Protein AF-A0A9P8QAT1-F1 (afdb_monomer_lite)

Organism: Wickerhamomyces pijperi (NCBI:txid599730)

Foldseek 3Di:
DWDQDPVRDTDDLDPVLLVVLVVVLVVLVVVLVCLVVPDDDPVVVCVVPVCPVVLSVLVSQLSVLVSQLSVLVSVLSVLVVCQVVPQPPDDDDDPRGNVVVVVVSVVVSVVSVVSNVVSVVSNVVSVVVSVVVVVVVVVVVVVVVVVVVVVCVVDDDDDVPVVVVVVVVPDPPDDD

pLDDT: mean 70.64, std 19.56, range [34.28, 94.38]

Radius of gyration: 24.42 Å; chains: 1; bounding box: 60×35×68 Å

Secondary structure (DSSP, 8-state):
-EEE-TTS-EEE--TTHHHHHHHHHHHHHHHHHHHHH----HHHHHHH-TTHHHHHHHHHHHHHHHHHHHHHHHHHHHHHHHHHHHHB-SSSS---B-HHHHHHHHHHHHHHHHHHHHHHHHHHHHHHHHHHHHHHHHHHHHHHHHHHHHHHTTS----TTSSTTTGGG-------

Structure (mmCIF, N/CA/C/O backbone):
data_AF-A0A9P8QAT1-F1
#
_entry.id   AF-A0A9P8QAT1-F1
#
loop_
_atom_site.group_PDB
_atom_site.id
_atom_site.type_symbol
_atom_site.label_atom_id
_atom_site.label_alt_id
_atom_site.label_comp_id
_atom_site.label_asym_id
_atom_site.label_entity_id
_atom_site.label_seq_id
_atom_site.pdbx_PDB_ins_code
_atom_site.Cartn_x
_atom_site.Cartn_y
_atom_site.Cartn_z
_atom_site.occupancy
_atom_site.B_iso_or_equiv
_atom_site.auth_seq_id
_atom_site.auth_comp_id
_atom_site.auth_asym_id
_atom_site.auth_atom_id
_atom_site.pdbx_PDB_model_num
ATOM 1 N N . MET A 1 1 ? 9.098 13.042 -15.868 1.00 53.62 1 MET A N 1
ATOM 2 C CA . MET A 1 1 ? 8.149 11.994 -16.310 1.00 53.62 1 MET A CA 1
ATOM 3 C C . MET A 1 1 ? 6.744 12.278 -15.768 1.00 53.62 1 MET A C 1
ATOM 5 O O . MET A 1 1 ? 6.641 12.760 -14.646 1.00 53.62 1 MET A O 1
ATOM 9 N N . TYR A 1 2 ? 5.673 12.038 -16.536 1.00 47.19 2 TYR A N 1
ATOM 10 C CA . TYR A 1 2 ? 4.281 12.252 -16.093 1.00 47.19 2 TYR A CA 1
ATOM 11 C C . TYR A 1 2 ? 3.548 10.910 -15.969 1.00 47.19 2 TYR A C 1
ATOM 13 O O . TYR A 1 2 ? 3.654 10.077 -16.864 1.00 47.19 2 TYR A O 1
ATOM 21 N N . LEU A 1 3 ? 2.777 10.717 -14.897 1.00 50.38 3 LEU A N 1
ATOM 22 C CA . LEU A 1 3 ? 1.850 9.596 -14.724 1.00 50.38 3 LEU A CA 1
ATOM 23 C C . LEU A 1 3 ? 0.410 10.084 -14.844 1.00 50.38 3 LEU A C 1
ATOM 25 O O . LEU A 1 3 ? 0.068 11.170 -14.379 1.00 50.38 3 LEU A O 1
ATOM 29 N N . VAL A 1 4 ? -0.456 9.262 -15.430 1.00 45.53 4 VAL A N 1
ATOM 30 C CA . VAL A 1 4 ? -1.901 9.481 -15.337 1.00 45.53 4 VAL A CA 1
ATOM 31 C C . VAL A 1 4 ? -2.364 8.894 -14.006 1.00 45.53 4 VAL A C 1
ATOM 33 O O . VAL A 1 4 ? -2.388 7.679 -13.827 1.00 45.53 4 VAL A O 1
ATOM 36 N N . HIS A 1 5 ? -2.706 9.761 -13.054 1.00 43.91 5 HIS A N 1
ATOM 37 C CA . HIS A 1 5 ? -3.354 9.362 -11.805 1.00 43.91 5 HIS A CA 1
ATOM 38 C C . HIS A 1 5 ? -4.696 8.672 -12.118 1.00 43.91 5 HIS A C 1
ATOM 40 O O . HIS A 1 5 ? -5.354 9.076 -13.079 1.00 43.91 5 HIS A O 1
ATOM 46 N N . PRO A 1 6 ? -5.207 7.760 -11.267 1.00 39.44 6 PRO A N 1
ATOM 47 C CA . PRO A 1 6 ? -6.573 7.211 -11.360 1.00 39.44 6 PRO A CA 1
ATOM 48 C C . PRO A 1 6 ? -7.710 8.230 -11.531 1.00 39.44 6 PRO A C 1
ATOM 50 O O . PRO A 1 6 ? -8.801 7.890 -11.975 1.00 39.44 6 PRO A O 1
ATOM 53 N N . ASN A 1 7 ? -7.450 9.504 -11.224 1.00 41.69 7 ASN A N 1
ATOM 54 C CA . ASN A 1 7 ? -8.404 10.599 -11.384 1.00 41.69 7 ASN A CA 1
ATOM 55 C C . ASN A 1 7 ? -8.315 11.258 -12.776 1.00 41.69 7 ASN A C 1
ATOM 57 O O . ASN A 1 7 ? -8.850 12.346 -12.968 1.00 41.69 7 ASN A O 1
ATOM 61 N N . ASN A 1 8 ? -7.620 10.631 -13.734 1.00 46.66 8 ASN A N 1
ATOM 62 C CA . ASN A 1 8 ? -7.321 11.153 -15.072 1.00 46.66 8 ASN A CA 1
ATOM 63 C C . ASN A 1 8 ? -6.572 12.498 -15.085 1.00 46.66 8 ASN A C 1
ATOM 65 O O . ASN A 1 8 ? -6.658 13.257 -16.050 1.00 46.66 8 ASN A O 1
ATOM 69 N N . CYS A 1 9 ? -5.808 12.795 -14.034 1.00 40.78 9 CYS A N 1
ATOM 70 C CA . CYS A 1 9 ? -4.909 13.945 -14.011 1.00 40.78 9 CYS A CA 1
ATOM 71 C C . CYS A 1 9 ? -3.500 13.503 -14.414 1.00 40.78 9 CYS A C 1
ATOM 73 O O . CYS A 1 9 ? -2.988 12.521 -13.880 1.00 40.78 9 CYS A O 1
ATOM 75 N N . LEU A 1 10 ? -2.872 14.246 -15.327 1.00 42.44 10 LEU A N 1
ATOM 76 C CA . LEU A 1 10 ? -1.430 14.169 -15.563 1.00 42.44 10 LEU A CA 1
ATOM 77 C C . LEU A 1 10 ? -0.720 14.729 -14.327 1.00 42.44 10 LEU A C 1
ATOM 79 O O . LEU A 1 10 ? -0.760 15.933 -14.076 1.00 42.44 10 LEU A O 1
ATOM 83 N N . THR A 1 11 ? -0.101 13.854 -13.547 1.00 52.50 11 THR A N 1
ATOM 84 C CA . THR A 1 11 ? 0.708 14.213 -12.385 1.00 52.50 11 THR A CA 1
ATOM 85 C C . THR A 1 11 ? 2.173 14.087 -12.774 1.00 52.50 11 THR A C 1
ATOM 87 O O . THR A 1 11 ? 2.622 13.028 -13.213 1.00 52.50 11 THR A O 1
ATOM 90 N N . GLU A 1 12 ? 2.917 15.185 -12.663 1.00 58.97 12 GLU A N 1
ATOM 91 C CA . GLU A 1 12 ? 4.372 15.152 -12.798 1.00 58.97 12 GLU A CA 1
ATOM 92 C C . GLU A 1 12 ? 4.945 14.347 -11.636 1.00 58.97 12 GLU A C 1
ATOM 94 O O . GLU A 1 12 ? 4.662 14.663 -10.482 1.00 58.97 12 GLU A O 1
ATOM 99 N N . ILE A 1 13 ? 5.721 13.306 -11.938 1.00 58.88 13 ILE A N 1
ATOM 100 C CA . ILE A 1 13 ? 6.442 12.557 -10.913 1.00 58.88 13 ILE A CA 1
ATOM 101 C C . ILE A 1 13 ? 7.562 13.465 -10.429 1.00 58.88 13 ILE A C 1
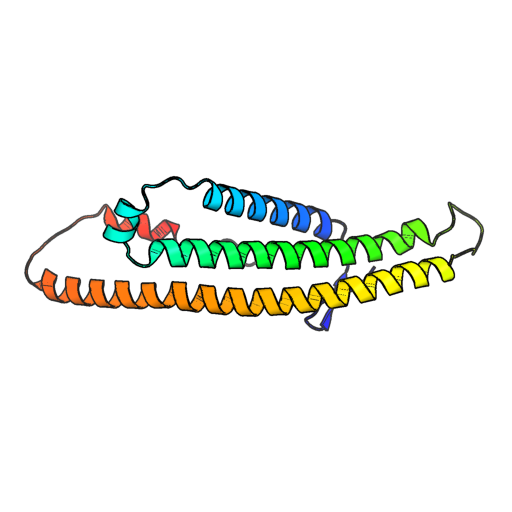ATOM 103 O O . ILE A 1 13 ? 8.571 13.637 -11.117 1.00 58.88 13 ILE A O 1
ATOM 107 N N . ASN A 1 14 ? 7.370 14.085 -9.271 1.00 56.97 14 ASN A N 1
ATOM 108 C CA . ASN A 1 14 ? 8.406 14.904 -8.669 1.00 56.97 14 ASN A CA 1
ATOM 109 C C . ASN A 1 14 ? 9.286 14.027 -7.753 1.00 56.97 14 ASN A C 1
ATOM 111 O O . ASN A 1 14 ? 8.869 12.990 -7.231 1.00 56.97 14 ASN A O 1
ATOM 115 N N . SER A 1 15 ? 10.525 14.456 -7.519 1.00 57.88 15 SER A N 1
ATOM 116 C CA . SER A 1 15 ? 11.481 13.753 -6.651 1.00 57.88 15 SER A CA 1
ATOM 117 C C . SER A 1 15 ? 11.091 13.728 -5.161 1.00 57.88 15 SER A C 1
ATOM 119 O O . SER A 1 15 ? 11.766 13.075 -4.364 1.00 57.88 15 SER A O 1
ATOM 121 N N . PHE A 1 16 ? 10.010 14.410 -4.769 1.00 57.22 16 PHE A N 1
ATOM 122 C CA . PHE A 1 16 ? 9.479 14.455 -3.405 1.00 57.22 16 PHE A CA 1
ATOM 123 C C . PHE A 1 16 ? 8.378 13.418 -3.154 1.00 57.22 16 PHE A C 1
ATOM 125 O O . PHE A 1 16 ? 8.190 13.004 -2.008 1.00 57.22 16 PHE A O 1
ATOM 132 N N . ASP A 1 17 ? 7.677 12.962 -4.192 1.00 69.62 17 ASP A N 1
ATOM 133 C CA . ASP A 1 17 ? 6.510 12.093 -4.051 1.00 69.62 17 ASP A CA 1
ATOM 134 C C . ASP A 1 17 ? 6.902 10.719 -3.492 1.00 69.62 17 ASP A C 1
ATOM 136 O O . ASP A 1 17 ? 6.313 10.252 -2.517 1.00 69.62 17 ASP A O 1
ATOM 140 N N . ALA A 1 18 ? 7.955 10.095 -4.031 1.00 74.69 18 ALA A N 1
ATOM 141 C CA . ALA A 1 18 ? 8.403 8.777 -3.578 1.00 74.69 18 ALA A CA 1
ATOM 142 C C . ALA A 1 18 ? 8.917 8.768 -2.115 1.00 74.69 18 ALA A C 1
ATOM 144 O O . ALA A 1 18 ? 8.453 7.928 -1.334 1.00 74.69 18 ALA A O 1
ATOM 145 N N . PRO A 1 19 ? 9.792 9.699 -1.672 1.00 79.81 19 PRO A N 1
ATOM 146 C CA . PRO A 1 19 ? 10.193 9.786 -0.265 1.00 79.81 19 PRO A CA 1
ATOM 147 C C . PRO A 1 19 ? 9.028 10.050 0.699 1.00 79.81 19 PRO A C 1
ATOM 149 O O . PRO A 1 19 ? 8.967 9.437 1.769 1.00 79.81 19 PRO A O 1
ATOM 152 N N . ASN A 1 20 ? 8.086 10.923 0.326 1.00 79.62 20 ASN A N 1
ATOM 153 C CA . ASN A 1 20 ? 6.926 11.241 1.159 1.00 79.62 20 ASN A CA 1
ATOM 154 C C . ASN A 1 20 ? 5.976 10.045 1.293 1.00 79.62 20 ASN A C 1
ATOM 156 O O . ASN A 1 20 ? 5.541 9.726 2.401 1.00 79.62 20 ASN A O 1
ATOM 160 N N . LEU A 1 21 ? 5.717 9.326 0.197 1.00 82.62 21 LEU A N 1
ATOM 161 C CA . LEU A 1 21 ? 4.951 8.077 0.221 1.00 82.62 21 LEU A CA 1
ATOM 162 C C . LEU A 1 21 ? 5.615 7.038 1.123 1.00 82.62 21 LEU A C 1
ATOM 164 O O . LEU A 1 21 ? 4.946 6.394 1.930 1.00 82.62 21 LEU A O 1
ATOM 168 N N . GLN A 1 22 ? 6.939 6.904 1.047 1.00 88.12 22 GLN A N 1
ATOM 169 C CA . GLN A 1 22 ? 7.672 5.956 1.878 1.00 88.12 22 GLN A CA 1
ATOM 170 C C . GLN A 1 22 ? 7.628 6.324 3.369 1.00 88.12 22 GLN A C 1
ATOM 172 O O . GLN A 1 22 ? 7.533 5.435 4.220 1.00 88.12 22 GLN A O 1
ATOM 177 N N . ALA A 1 23 ? 7.669 7.617 3.704 1.00 86.88 23 ALA A N 1
ATOM 178 C CA . ALA A 1 23 ? 7.484 8.093 5.072 1.00 86.88 23 ALA A CA 1
ATOM 179 C C . ALA A 1 23 ? 6.063 7.806 5.588 1.00 86.88 23 ALA A C 1
ATOM 181 O O . ALA A 1 23 ? 5.908 7.318 6.710 1.00 86.88 23 ALA A O 1
ATOM 182 N N . HIS A 1 24 ? 5.040 8.033 4.758 1.00 86.69 24 HIS A N 1
ATOM 183 C CA . HIS A 1 24 ? 3.645 7.743 5.104 1.00 86.69 24 HIS A CA 1
ATOM 184 C C . HIS A 1 24 ? 3.410 6.242 5.329 1.00 86.69 24 HIS A C 1
ATOM 186 O O . HIS A 1 24 ? 2.876 5.850 6.366 1.00 86.69 24 HIS A O 1
ATOM 192 N N . ILE A 1 25 ? 3.926 5.383 4.442 1.00 90.69 25 ILE A N 1
ATOM 193 C CA . ILE A 1 25 ? 3.877 3.918 4.601 1.00 90.69 25 ILE A CA 1
ATOM 194 C C . ILE A 1 25 ? 4.489 3.489 5.942 1.00 90.69 25 ILE A C 1
ATOM 196 O O . ILE A 1 25 ? 3.887 2.699 6.668 1.00 90.69 25 ILE A O 1
ATOM 200 N N . LYS A 1 26 ? 5.663 4.023 6.303 1.00 92.12 26 LYS A N 1
ATOM 201 C CA . LYS A 1 26 ? 6.313 3.715 7.589 1.00 92.12 26 LYS A CA 1
ATOM 202 C C . LYS A 1 26 ? 5.466 4.156 8.784 1.00 92.12 26 LYS A C 1
ATOM 204 O O . LYS A 1 26 ? 5.364 3.415 9.756 1.00 92.12 26 LYS A O 1
ATOM 209 N N . SER A 1 27 ? 4.850 5.335 8.711 1.00 91.12 27 SER A N 1
ATOM 210 C CA . SER A 1 27 ? 3.945 5.830 9.755 1.00 91.12 27 SER A CA 1
ATOM 211 C C . SER A 1 27 ? 2.747 4.895 9.953 1.00 91.12 27 SER A C 1
ATOM 213 O O . SER A 1 27 ? 2.440 4.508 11.080 1.00 91.12 27 SER A O 1
ATOM 215 N N . LEU A 1 28 ? 2.112 4.453 8.864 1.00 88.56 28 LEU A N 1
ATOM 216 C CA . LEU A 1 28 ? 0.998 3.505 8.925 1.00 88.56 28 LEU A CA 1
ATOM 217 C C . LEU A 1 28 ? 1.423 2.147 9.497 1.00 88.56 28 LEU A C 1
ATOM 219 O O . LEU A 1 28 ? 0.703 1.574 10.313 1.00 88.56 28 LEU A O 1
ATOM 223 N N . GLN A 1 29 ? 2.604 1.647 9.121 1.00 93.38 29 GLN A N 1
ATOM 224 C CA . GLN A 1 29 ? 3.153 0.400 9.666 1.00 93.38 29 GLN A CA 1
ATOM 225 C C . GLN A 1 29 ? 3.358 0.474 11.183 1.00 93.38 29 GLN A C 1
ATOM 227 O O . GLN A 1 29 ? 3.030 -0.484 11.885 1.00 93.38 29 GLN A O 1
ATOM 232 N N . LEU A 1 30 ? 3.851 1.606 11.696 1.00 91.06 30 LEU A N 1
ATOM 233 C CA . LEU A 1 30 ? 3.987 1.832 13.137 1.00 91.06 30 LEU A CA 1
ATOM 234 C C . LEU A 1 30 ? 2.625 1.820 13.836 1.00 91.06 30 LEU A C 1
ATOM 236 O O . LEU A 1 30 ? 2.468 1.128 14.834 1.00 91.06 30 LEU A O 1
ATOM 240 N N . GLN A 1 31 ? 1.619 2.490 13.274 1.00 87.06 31 GLN A N 1
ATOM 241 C CA . GLN A 1 31 ? 0.266 2.503 13.843 1.00 87.06 31 GLN A CA 1
ATOM 242 C C . GLN A 1 31 ? -0.365 1.100 13.873 1.00 87.06 31 GLN A C 1
ATOM 244 O O . GLN A 1 31 ? -0.979 0.712 14.864 1.00 87.06 31 GLN A O 1
ATOM 249 N N . VAL A 1 32 ? -0.188 0.298 12.817 1.00 90.50 32 VAL A N 1
ATOM 250 C CA . VAL A 1 32 ? -0.634 -1.110 12.801 1.00 90.50 32 VAL A CA 1
ATOM 251 C C . VAL A 1 32 ? 0.113 -1.935 13.854 1.00 90.50 32 VAL A C 1
ATOM 253 O O . VAL A 1 32 ? -0.484 -2.772 14.532 1.00 90.50 32 VAL A O 1
ATOM 256 N N . GLN A 1 33 ? 1.414 -1.700 14.028 1.00 89.31 33 GLN A N 1
ATOM 257 C CA . GLN A 1 33 ? 2.209 -2.365 15.057 1.00 89.31 33 GLN A CA 1
ATOM 258 C C . GLN A 1 33 ? 1.752 -1.984 16.472 1.00 89.31 33 GLN A C 1
ATOM 260 O O . GLN A 1 33 ? 1.675 -2.858 17.333 1.00 89.31 33 GLN A O 1
ATOM 265 N N . GLU A 1 34 ? 1.420 -0.718 16.714 1.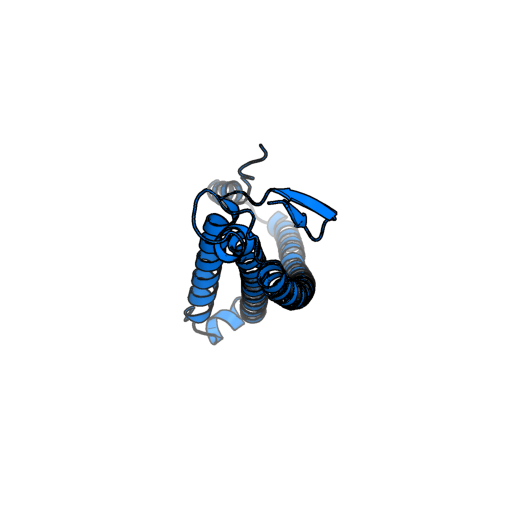00 88.25 34 GLU A N 1
ATOM 266 C CA . GLU A 1 34 ? 0.846 -0.245 17.977 1.00 88.25 34 GLU A CA 1
ATOM 267 C C . GLU A 1 34 ? -0.493 -0.923 18.271 1.00 88.25 34 GLU A C 1
ATOM 269 O O . GLU A 1 34 ? -0.676 -1.422 19.379 1.00 88.25 34 GLU A O 1
ATOM 274 N N . ILE A 1 35 ? -1.376 -1.040 17.271 1.00 86.50 35 ILE A N 1
ATOM 275 C CA . ILE A 1 35 ? -2.644 -1.775 17.397 1.00 86.50 35 ILE A CA 1
ATOM 276 C C . ILE A 1 35 ? -2.391 -3.246 17.759 1.00 86.50 35 ILE A C 1
ATOM 278 O O . ILE A 1 35 ? -2.999 -3.768 18.688 1.00 86.50 35 ILE A O 1
ATOM 282 N N . ASN A 1 36 ? -1.458 -3.918 17.080 1.00 84.06 36 ASN A N 1
ATOM 283 C CA . ASN A 1 36 ? -1.125 -5.320 17.365 1.00 84.06 36 ASN A CA 1
ATOM 284 C C . ASN A 1 36 ? -0.494 -5.520 18.752 1.00 84.06 36 ASN A C 1
ATOM 286 O O . ASN A 1 36 ? -0.654 -6.572 19.370 1.00 84.06 36 ASN A O 1
ATOM 290 N N . ASN A 1 37 ? 0.255 -4.526 19.228 1.00 82.31 37 ASN A N 1
ATOM 291 C CA . ASN A 1 37 ? 0.906 -4.543 20.534 1.00 82.31 37 ASN A CA 1
ATOM 292 C C . ASN A 1 37 ? 0.008 -4.021 21.656 1.00 82.31 37 ASN A C 1
ATOM 294 O O . ASN A 1 37 ? 0.429 -4.036 22.816 1.00 82.31 37 ASN A O 1
ATOM 298 N N . TYR A 1 38 ? -1.200 -3.564 21.333 1.00 77.31 38 TYR A N 1
ATOM 299 C CA . TYR A 1 38 ? -2.158 -3.090 22.308 1.00 77.31 38 TYR A CA 1
ATOM 300 C C . TYR A 1 38 ? -2.595 -4.255 23.198 1.00 77.31 38 TYR A C 1
ATOM 302 O O . TYR A 1 38 ? -3.416 -5.094 22.836 1.00 77.31 38 TYR A O 1
ATOM 310 N N . ARG A 1 39 ? -1.981 -4.332 24.380 1.00 62.19 39 ARG A N 1
ATOM 311 C CA . ARG A 1 39 ? -2.272 -5.329 25.409 1.00 62.19 39 ARG A CA 1
ATOM 312 C C . ARG A 1 39 ? -3.129 -4.677 26.479 1.00 62.19 39 ARG A C 1
ATOM 314 O O . ARG A 1 39 ? -2.610 -4.172 27.471 1.00 62.19 39 ARG A O 1
ATOM 321 N N . MET A 1 40 ? -4.434 -4.694 26.275 1.00 65.25 40 MET A N 1
ATOM 322 C CA . MET A 1 40 ? -5.397 -4.486 27.349 1.00 65.25 40 MET A CA 1
ATOM 323 C C . MET A 1 40 ? -6.176 -5.775 27.573 1.00 65.25 40 MET A C 1
ATOM 325 O O . MET A 1 40 ? -6.326 -6.586 26.663 1.00 65.25 40 MET A O 1
ATOM 329 N N . ASP A 1 41 ? -6.625 -5.977 28.807 1.00 72.38 41 ASP A N 1
ATOM 330 C CA . ASP A 1 41 ? -7.473 -7.110 29.147 1.00 72.38 41 ASP A CA 1
ATOM 331 C C . ASP A 1 41 ? -8.784 -7.023 28.350 1.00 72.38 41 ASP A C 1
ATOM 333 O O . ASP A 1 41 ? -9.593 -6.114 28.559 1.00 72.38 41 ASP A O 1
ATOM 337 N N . GLU A 1 42 ? -8.972 -7.951 27.408 1.00 68.75 42 GLU A N 1
ATOM 338 C CA . GLU A 1 42 ? -10.146 -7.995 26.532 1.00 68.75 42 GLU A CA 1
ATOM 339 C C . GLU A 1 42 ? -11.454 -8.039 27.326 1.00 68.75 42 GLU A C 1
ATOM 341 O O . GLU A 1 42 ? -12.456 -7.487 26.871 1.00 68.75 42 GLU A O 1
ATOM 346 N N . ALA A 1 43 ? -11.449 -8.662 28.512 1.00 63.69 43 ALA A N 1
ATOM 347 C CA . ALA A 1 43 ? -12.621 -8.721 29.379 1.00 63.69 43 ALA A CA 1
ATOM 348 C C . ALA A 1 43 ? -13.031 -7.317 29.846 1.00 63.69 43 ALA A C 1
ATOM 350 O O . ALA A 1 43 ? -14.192 -6.934 29.719 1.00 63.69 43 ALA A O 1
ATOM 351 N N . THR A 1 44 ? -12.056 -6.513 30.274 1.00 69.50 44 THR A N 1
ATOM 352 C CA . THR A 1 44 ? -12.277 -5.130 30.714 1.00 69.50 44 THR A CA 1
ATOM 353 C C . THR A 1 44 ? -12.760 -4.231 29.565 1.00 69.50 44 THR A C 1
ATOM 355 O O . THR A 1 44 ? -13.643 -3.398 29.758 1.00 69.50 44 THR A O 1
ATOM 358 N N . LEU A 1 45 ? -12.226 -4.407 28.350 1.00 67.75 45 LEU A N 1
ATOM 359 C CA . LEU A 1 45 ? -12.634 -3.615 27.180 1.00 67.75 45 LEU A CA 1
ATOM 360 C C . LEU A 1 45 ? -14.045 -3.950 26.698 1.00 67.75 45 LEU A C 1
ATOM 362 O O . LEU A 1 45 ? -14.810 -3.041 26.387 1.00 67.75 45 LEU A O 1
ATOM 366 N N . ARG A 1 46 ? -14.409 -5.238 26.664 1.00 64.44 46 ARG A N 1
ATOM 367 C CA . ARG A 1 46 ? -15.757 -5.676 26.265 1.00 64.44 46 ARG A CA 1
ATOM 368 C C . ARG A 1 46 ? -16.831 -5.222 27.253 1.00 64.44 46 ARG A C 1
ATOM 370 O O . ARG A 1 46 ? -17.962 -4.991 26.835 1.00 64.44 46 ARG A O 1
ATOM 377 N N . GLU A 1 47 ? -16.491 -5.099 28.537 1.00 71.06 47 GLU A N 1
ATOM 378 C CA . GLU A 1 47 ? -17.400 -4.565 29.558 1.00 71.06 47 GLU A CA 1
ATOM 379 C C . GLU A 1 47 ? -17.608 -3.047 29.437 1.00 71.06 47 GLU A C 1
ATOM 381 O O . GLU A 1 47 ? -18.702 -2.566 29.730 1.00 71.06 47 GLU A O 1
ATOM 386 N N . GLN A 1 48 ? -16.593 -2.294 28.994 1.00 70.06 48 GLN A N 1
ATOM 387 C CA . GLN A 1 48 ? -16.657 -0.829 28.877 1.00 70.06 48 GLN A CA 1
ATOM 388 C C . GLN A 1 48 ? -17.225 -0.344 27.533 1.00 70.06 48 GLN A C 1
ATOM 390 O O . GLN A 1 48 ? -18.038 0.576 27.521 1.00 70.06 48 GLN A O 1
ATOM 395 N N . ASP A 1 49 ? -16.833 -0.963 26.415 1.00 73.88 49 ASP A N 1
ATOM 396 C CA . ASP A 1 49 ? -17.377 -0.697 25.076 1.00 73.88 49 ASP A CA 1
ATOM 397 C C . ASP A 1 49 ? -17.455 -2.021 24.283 1.00 73.88 49 ASP A C 1
ATOM 399 O O . ASP A 1 49 ? -16.464 -2.462 23.688 1.00 73.88 49 ASP A O 1
ATOM 403 N N . PRO A 1 50 ? -18.640 -2.664 24.239 1.00 70.12 50 PRO A N 1
ATOM 404 C CA . PRO A 1 50 ? -18.853 -3.953 23.579 1.00 70.12 50 PRO A CA 1
ATOM 405 C C . PRO A 1 50 ? -18.497 -4.000 22.084 1.00 70.12 50 PRO A C 1
ATOM 407 O O . PRO A 1 50 ? -18.405 -5.097 21.540 1.00 70.12 50 PRO A O 1
ATOM 410 N N . GLY A 1 51 ? -18.301 -2.854 21.417 1.00 76.94 51 GLY A N 1
ATOM 411 C CA . GLY A 1 51 ? -17.888 -2.773 20.011 1.00 76.94 51 GLY A CA 1
ATOM 412 C C . GLY A 1 51 ? -16.444 -2.311 19.799 1.00 76.94 51 GLY A C 1
ATOM 413 O O . GLY A 1 51 ? -16.012 -2.184 18.656 1.00 76.94 51 GLY A O 1
ATOM 414 N N . PHE A 1 52 ? -15.685 -2.030 20.861 1.00 80.06 52 PHE A N 1
ATOM 415 C CA . PHE A 1 52 ? -14.345 -1.446 20.748 1.00 80.06 52 PHE A CA 1
ATOM 416 C C . PHE A 1 52 ? -13.360 -2.342 19.994 1.00 80.06 52 PHE A C 1
ATOM 418 O O . PHE A 1 52 ? -12.646 -1.872 19.113 1.00 80.06 52 PHE A O 1
ATOM 425 N N . LEU A 1 53 ? -13.343 -3.641 20.305 1.00 79.81 53 LEU A N 1
ATOM 426 C CA . LEU A 1 53 ? -12.434 -4.589 19.654 1.00 79.81 53 LEU A CA 1
ATOM 427 C C . LEU A 1 53 ? -12.716 -4.706 18.152 1.00 79.81 53 LEU A C 1
ATOM 429 O O . LEU A 1 53 ? -11.779 -4.718 17.357 1.00 79.81 53 LEU A O 1
ATOM 433 N N . ASP A 1 54 ? -13.993 -4.700 17.766 1.00 83.50 54 ASP A N 1
ATOM 434 C CA . ASP A 1 54 ? -14.394 -4.732 16.360 1.00 83.50 54 ASP A CA 1
ATOM 435 C C . ASP A 1 54 ? -13.943 -3.449 15.641 1.00 83.50 54 ASP A C 1
ATOM 437 O O . ASP A 1 54 ? -13.365 -3.520 14.558 1.00 83.50 54 ASP A O 1
ATOM 441 N N . LYS A 1 55 ? -14.092 -2.270 16.269 1.00 82.69 55 LYS A N 1
ATOM 442 C CA . LYS A 1 55 ? -13.598 -0.988 15.722 1.00 82.69 55 LYS A CA 1
ATOM 443 C C . LYS A 1 55 ? -12.088 -0.995 15.510 1.00 82.69 55 LYS A C 1
ATOM 445 O O . LYS A 1 55 ? -11.613 -0.548 14.470 1.00 82.69 55 LYS A O 1
ATOM 450 N N . VAL A 1 56 ? -11.333 -1.477 16.498 1.00 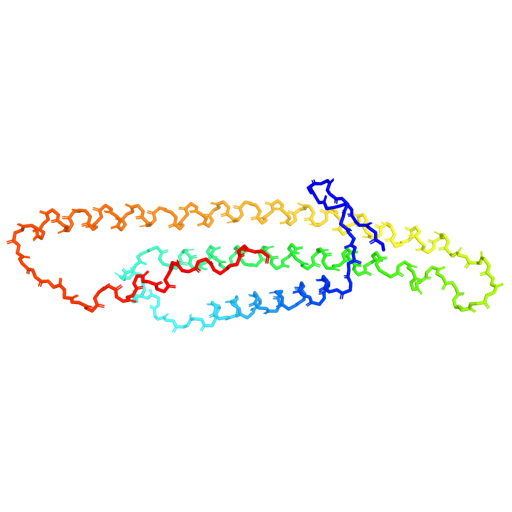85.38 56 VAL A N 1
ATOM 451 C CA . VAL A 1 56 ? -9.867 -1.550 16.428 1.00 85.38 56 VAL A CA 1
ATOM 452 C C . VAL A 1 56 ? -9.432 -2.489 15.304 1.00 85.38 56 VAL A C 1
ATOM 454 O O . VAL A 1 56 ? -8.517 -2.155 14.549 1.00 85.38 56 VAL A O 1
ATOM 457 N N . GLN A 1 57 ? -10.118 -3.622 15.143 1.00 86.81 57 GLN A N 1
ATOM 458 C CA . GLN A 1 57 ? -9.856 -4.565 14.060 1.00 86.81 57 GLN A CA 1
ATOM 459 C C . GLN A 1 57 ? -10.184 -3.966 12.681 1.00 86.81 57 GLN A C 1
ATOM 461 O O . GLN A 1 57 ? -9.360 -4.045 11.773 1.00 86.81 57 GLN A O 1
ATOM 466 N N . ILE A 1 58 ? -11.321 -3.283 12.532 1.00 87.44 58 ILE A N 1
ATOM 467 C CA . ILE A 1 58 ? -11.701 -2.612 11.277 1.00 87.44 58 ILE A CA 1
ATOM 468 C C . ILE A 1 58 ? -10.724 -1.479 10.931 1.00 87.44 58 ILE A C 1
ATOM 470 O O . ILE A 1 58 ? -10.302 -1.342 9.783 1.00 87.44 58 ILE A O 1
ATOM 474 N N . LEU A 1 59 ? -10.311 -0.679 11.920 1.00 87.94 59 LEU A N 1
ATOM 475 C CA . LEU A 1 59 ? -9.311 0.374 11.733 1.00 87.94 59 LEU A CA 1
ATOM 476 C C . LEU A 1 59 ? -7.971 -0.203 11.266 1.00 87.94 59 LEU A C 1
ATOM 478 O O . LEU A 1 59 ? -7.306 0.381 10.407 1.00 87.94 59 LEU A O 1
ATOM 482 N N . LYS A 1 60 ? -7.570 -1.346 11.828 1.00 89.88 60 LYS A N 1
ATOM 483 C CA . LYS A 1 60 ? -6.370 -2.062 11.402 1.00 89.88 60 LYS A CA 1
ATOM 484 C C . LYS A 1 60 ? -6.486 -2.511 9.947 1.00 89.88 60 LYS A C 1
ATOM 486 O O . LYS A 1 60 ? -5.581 -2.223 9.171 1.00 89.88 60 LYS A O 1
ATOM 491 N N . GLU A 1 61 ? -7.588 -3.151 9.566 1.00 91.62 61 GLU A N 1
ATOM 492 C CA . GLU A 1 61 ? -7.826 -3.613 8.190 1.00 91.62 61 GLU A CA 1
ATOM 493 C C . GLU A 1 61 ? -7.818 -2.459 7.179 1.00 91.62 61 GLU A C 1
ATOM 495 O O . GLU A 1 61 ? -7.239 -2.577 6.095 1.00 91.62 61 GLU A O 1
ATOM 500 N N . PHE A 1 62 ? -8.395 -1.314 7.551 1.00 90.06 62 PHE A N 1
ATOM 501 C CA . PHE A 1 62 ? -8.336 -0.091 6.754 1.00 90.06 62 PHE A CA 1
ATOM 502 C C . PHE A 1 62 ? -6.891 0.391 6.557 1.00 90.06 62 PHE A C 1
ATOM 504 O O . PHE A 1 62 ? -6.458 0.590 5.421 1.00 90.06 62 PHE A O 1
ATOM 511 N N . LYS A 1 63 ? -6.105 0.503 7.636 1.00 90.00 63 LYS A N 1
ATOM 512 C CA . LYS A 1 63 ? -4.693 0.922 7.558 1.00 90.00 63 LYS A CA 1
ATOM 513 C C . LYS A 1 63 ? -3.830 -0.062 6.768 1.00 90.00 63 LYS A C 1
ATOM 515 O O . LYS A 1 63 ? -2.965 0.358 6.006 1.00 90.00 63 LYS A O 1
ATOM 520 N N . GLU A 1 64 ? -4.054 -1.365 6.918 1.00 94.38 64 GLU A N 1
ATOM 521 C CA . GLU A 1 64 ? -3.352 -2.395 6.143 1.00 94.38 64 GLU A CA 1
ATOM 522 C C . GLU A 1 64 ? -3.686 -2.307 4.647 1.00 94.38 64 GLU A C 1
ATOM 524 O O . GLU A 1 64 ? -2.798 -2.466 3.806 1.00 94.38 64 GLU A O 1
ATOM 529 N N . SER A 1 65 ? -4.939 -2.000 4.306 1.00 92.94 65 SER A N 1
ATOM 530 C CA . SER A 1 65 ? -5.362 -1.762 2.920 1.00 92.94 65 SER A CA 1
ATOM 531 C C . SER A 1 65 ? -4.725 -0.493 2.345 1.00 92.94 65 SER A C 1
ATOM 533 O O . SER A 1 65 ? -4.243 -0.502 1.212 1.00 92.94 65 SER A O 1
ATOM 535 N N . GLU A 1 66 ? -4.628 0.573 3.145 1.00 91.56 66 GLU A N 1
ATOM 536 C CA . GLU A 1 66 ? -3.952 1.817 2.760 1.00 91.56 66 GLU A CA 1
ATOM 537 C C . GLU A 1 66 ? -2.457 1.585 2.491 1.00 91.56 66 GLU A C 1
ATOM 539 O O . GLU A 1 66 ? -1.926 2.052 1.483 1.00 91.56 66 GLU A O 1
ATOM 544 N N . ILE A 1 67 ? -1.782 0.788 3.328 1.00 93.94 67 ILE A N 1
ATOM 545 C CA . ILE A 1 67 ? -0.378 0.406 3.116 1.00 93.94 67 ILE A CA 1
ATOM 546 C C . ILE A 1 67 ? -0.198 -0.297 1.766 1.00 93.94 67 ILE A C 1
ATOM 548 O O . ILE A 1 67 ? 0.708 0.071 1.019 1.00 93.94 67 ILE A O 1
ATOM 552 N N . LYS A 1 68 ? -1.045 -1.282 1.432 1.00 94.06 68 LYS A N 1
ATOM 553 C CA . LYS A 1 68 ? -0.960 -2.012 0.152 1.00 94.06 68 LYS A CA 1
ATOM 554 C C . LYS A 1 68 ? -1.125 -1.078 -1.045 1.00 94.06 68 LYS A C 1
ATOM 556 O O . LYS A 1 68 ? -0.326 -1.136 -1.980 1.00 94.06 68 LYS A O 1
ATOM 561 N N . TYR A 1 69 ? -2.124 -0.197 -0.991 1.00 90.56 69 TYR A N 1
ATOM 562 C CA . TYR A 1 69 ? -2.380 0.807 -2.022 1.00 90.56 69 TYR A CA 1
ATOM 563 C C . TYR A 1 69 ? -1.153 1.704 -2.248 1.00 90.56 69 TYR A C 1
ATOM 565 O O . TYR A 1 69 ? -0.654 1.811 -3.370 1.00 90.56 69 TYR A O 1
ATOM 573 N N . LEU A 1 70 ? -0.605 2.280 -1.173 1.00 89.19 70 LEU A N 1
ATOM 574 C CA . LEU A 1 70 ? 0.549 3.178 -1.248 1.00 89.19 70 LEU A CA 1
ATOM 575 C C . LEU A 1 70 ? 1.825 2.462 -1.704 1.00 89.19 70 LEU A C 1
ATOM 577 O O . LEU A 1 70 ? 2.606 3.030 -2.463 1.00 89.19 70 LEU A O 1
ATOM 581 N N . GLN A 1 71 ? 2.047 1.220 -1.265 1.00 92.56 71 GLN A N 1
ATOM 582 C CA . GLN A 1 71 ? 3.183 0.406 -1.706 1.00 92.56 71 GLN A CA 1
ATOM 583 C C . GLN A 1 71 ? 3.108 0.095 -3.201 1.00 92.56 71 GLN A C 1
ATOM 585 O O . GLN A 1 71 ? 4.112 0.207 -3.898 1.00 92.56 71 GLN A O 1
ATOM 590 N N . SER A 1 72 ? 1.923 -0.251 -3.705 1.00 90.38 72 SER A N 1
ATOM 591 C CA . SER A 1 72 ? 1.724 -0.503 -5.132 1.00 90.38 72 SER A CA 1
ATOM 592 C C . SER A 1 72 ? 1.923 0.765 -5.960 1.00 90.38 72 SER A C 1
ATOM 594 O O . SER A 1 72 ? 2.560 0.711 -7.008 1.00 90.38 72 SER A O 1
ATOM 596 N N . TYR A 1 73 ? 1.458 1.919 -5.470 1.00 87.88 73 TYR A N 1
ATOM 597 C CA . TYR A 1 73 ? 1.715 3.204 -6.121 1.00 87.88 73 TYR A CA 1
ATOM 598 C C . TYR A 1 73 ? 3.211 3.538 -6.160 1.00 87.88 73 TYR A C 1
ATOM 600 O O . TYR A 1 73 ? 3.746 3.911 -7.202 1.00 87.88 73 TYR A O 1
ATOM 608 N N . LEU A 1 74 ? 3.914 3.331 -5.042 1.00 90.12 74 LEU A N 1
ATOM 609 C CA . LEU A 1 74 ? 5.360 3.522 -4.957 1.00 90.12 74 LEU A CA 1
ATOM 610 C C . LEU A 1 74 ? 6.121 2.600 -5.924 1.00 90.12 74 LEU A C 1
ATOM 612 O O . LEU A 1 74 ? 7.085 3.038 -6.545 1.00 90.12 74 LEU A O 1
ATOM 616 N N . ASN A 1 75 ? 5.686 1.348 -6.091 1.00 91.06 75 ASN A N 1
ATOM 617 C CA . ASN A 1 75 ? 6.285 0.425 -7.058 1.00 91.06 75 ASN A CA 1
ATOM 618 C C . ASN A 1 75 ? 6.134 0.924 -8.498 1.00 91.06 75 ASN A C 1
ATOM 620 O O . ASN A 1 75 ? 7.111 0.899 -9.243 1.00 91.06 75 ASN A O 1
ATOM 624 N N . VAL A 1 76 ? 4.943 1.404 -8.875 1.00 89.50 76 VAL A N 1
ATOM 625 C CA . VAL A 1 76 ? 4.704 2.001 -10.199 1.00 89.50 76 VAL A CA 1
ATOM 626 C C . VAL A 1 76 ? 5.629 3.197 -10.415 1.00 89.50 76 VAL A C 1
ATOM 628 O O . VAL A 1 76 ? 6.315 3.252 -11.432 1.00 89.50 76 VAL A O 1
ATOM 631 N N . LEU A 1 77 ? 5.718 4.111 -9.443 1.00 86.69 77 LEU A N 1
ATOM 632 C CA . LEU A 1 77 ? 6.610 5.273 -9.519 1.00 86.69 77 LEU A CA 1
ATOM 633 C C . LEU A 1 77 ? 8.076 4.867 -9.707 1.00 86.69 77 LEU A C 1
ATOM 635 O O . LEU A 1 77 ? 8.768 5.429 -10.551 1.00 86.69 77 LEU A O 1
ATOM 639 N N . ASN A 1 78 ? 8.543 3.873 -8.951 1.00 87.94 78 ASN A N 1
ATOM 640 C CA . ASN A 1 78 ? 9.918 3.387 -9.044 1.00 87.94 78 ASN A CA 1
ATOM 641 C C . ASN A 1 78 ? 10.213 2.730 -10.398 1.00 87.94 78 ASN A C 1
ATOM 643 O O . ASN A 1 78 ? 11.290 2.942 -10.945 1.00 87.94 78 ASN A O 1
ATOM 647 N N . LEU A 1 79 ? 9.274 1.949 -10.944 1.00 88.75 79 LEU A N 1
ATOM 648 C CA . LEU A 1 79 ? 9.424 1.342 -12.269 1.00 88.75 79 LEU A CA 1
ATOM 649 C C . LEU A 1 79 ? 9.506 2.411 -13.357 1.00 88.75 79 LEU A C 1
ATOM 651 O O . LEU A 1 79 ? 10.411 2.369 -14.184 1.00 88.75 79 LEU A O 1
ATOM 655 N N . VAL A 1 80 ? 8.606 3.389 -13.313 1.00 85.94 80 VAL A N 1
ATOM 656 C CA . VAL A 1 80 ? 8.554 4.486 -14.282 1.00 85.94 80 VAL A CA 1
ATOM 657 C C . VAL A 1 80 ? 9.835 5.325 -14.222 1.00 85.94 80 VAL A C 1
ATOM 659 O O . VAL A 1 80 ? 10.489 5.493 -15.244 1.00 85.94 80 VAL A O 1
ATOM 662 N N . ASN A 1 81 ? 10.283 5.732 -13.029 1.00 83.50 81 ASN A N 1
ATOM 663 C CA . ASN A 1 81 ? 11.548 6.462 -12.858 1.00 83.50 81 ASN A CA 1
ATOM 664 C C . ASN A 1 81 ? 12.772 5.668 -13.336 1.00 83.50 81 ASN A C 1
ATOM 666 O O . ASN A 1 81 ? 13.772 6.253 -13.737 1.00 83.50 81 ASN A O 1
ATOM 670 N N . SER A 1 82 ? 12.699 4.336 -13.308 1.00 86.00 82 SER A N 1
ATOM 671 C CA . SER A 1 82 ? 13.806 3.493 -13.744 1.00 86.00 82 SER A CA 1
ATOM 672 C C . SER A 1 82 ? 13.981 3.421 -15.263 1.00 86.00 82 SER A C 1
ATOM 674 O O . SER A 1 82 ? 15.018 2.939 -15.703 1.00 86.00 82 SER A O 1
ATOM 676 N N . ILE A 1 83 ? 13.014 3.902 -16.058 1.00 84.31 83 ILE A N 1
ATOM 677 C CA . ILE A 1 83 ? 13.110 3.932 -17.527 1.00 84.31 83 ILE A CA 1
ATOM 678 C C . ILE A 1 83 ? 14.263 4.840 -17.962 1.00 84.31 83 ILE A C 1
ATOM 680 O O . ILE A 1 83 ? 15.122 4.403 -18.719 1.00 84.31 83 ILE A O 1
ATOM 684 N N . GLU A 1 84 ? 14.337 6.065 -17.433 1.00 77.44 84 GLU A N 1
ATOM 685 C CA . GLU A 1 84 ? 15.432 6.997 -17.752 1.00 77.44 84 GLU A CA 1
ATOM 686 C C . GLU A 1 84 ? 16.800 6.409 -17.353 1.00 77.44 84 GLU A C 1
ATOM 688 O O . GLU A 1 84 ? 17.774 6.549 -18.080 1.00 77.44 84 GLU A O 1
ATOM 693 N N . GLU A 1 85 ? 16.887 5.685 -16.232 1.00 80.88 85 GLU A N 1
ATOM 694 C CA . GLU A 1 85 ? 18.156 5.110 -15.757 1.00 80.88 85 GLU A CA 1
ATOM 695 C C . GLU A 1 85 ? 18.568 3.807 -16.465 1.00 80.88 85 GLU A C 1
ATOM 697 O O . GLU A 1 85 ? 19.760 3.507 -16.545 1.00 80.88 85 GLU A O 1
ATOM 702 N N . GLN A 1 86 ? 17.608 2.991 -16.912 1.00 82.06 86 GLN A N 1
ATOM 703 C CA . GLN A 1 86 ? 17.867 1.651 -17.458 1.00 82.06 86 GLN A CA 1
ATOM 704 C C . GLN A 1 86 ? 17.825 1.589 -18.985 1.00 82.06 86 GLN A C 1
ATO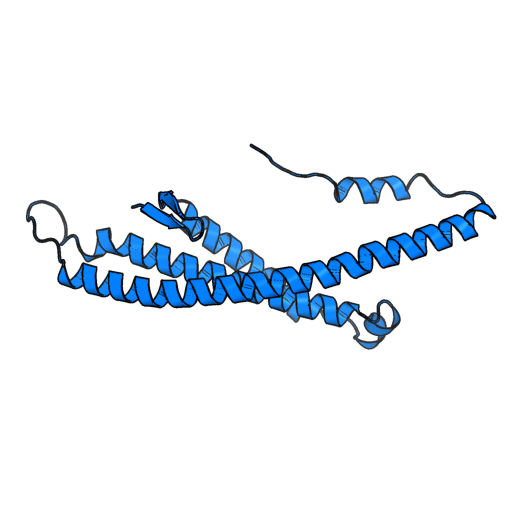M 706 O O . GLN A 1 86 ? 18.422 0.668 -19.542 1.00 82.06 86 GLN A O 1
ATOM 711 N N . CYS A 1 87 ? 17.126 2.515 -19.643 1.00 80.50 87 CYS A N 1
ATOM 712 C CA . CYS A 1 87 ? 16.971 2.531 -21.099 1.00 80.50 87 CYS A CA 1
ATOM 713 C C . CYS A 1 87 ? 17.944 3.497 -21.787 1.00 80.50 87 CYS A C 1
ATOM 715 O O . CYS A 1 87 ? 18.298 3.262 -22.942 1.00 80.50 87 CYS A O 1
ATOM 717 N N . ASP A 1 88 ? 18.433 4.528 -21.087 1.00 76.56 88 ASP A N 1
ATOM 718 C CA . ASP A 1 88 ? 19.530 5.355 -21.590 1.00 76.56 88 ASP A CA 1
ATOM 719 C C . ASP A 1 88 ? 20.862 4.637 -21.344 1.00 76.56 88 ASP A C 1
ATOM 721 O O . ASP A 1 88 ? 21.392 4.590 -20.229 1.00 76.56 88 ASP A O 1
ATOM 725 N N . ALA A 1 89 ? 21.439 4.069 -22.404 1.00 57.69 89 ALA A N 1
ATOM 726 C CA . ALA A 1 89 ? 22.753 3.450 -22.342 1.00 57.69 89 ALA A CA 1
ATOM 727 C C . ALA A 1 89 ? 23.834 4.499 -22.004 1.00 57.69 89 ALA A C 1
ATOM 729 O O . ALA A 1 89 ? 24.328 5.217 -22.867 1.00 57.69 89 ALA A O 1
ATOM 730 N N . CYS A 1 90 ? 24.210 4.573 -20.724 1.00 48.09 90 CYS A N 1
ATOM 731 C CA . CYS A 1 90 ? 25.458 5.125 -20.185 1.00 48.09 90 CYS A CA 1
ATOM 732 C C . CYS A 1 90 ? 26.101 6.281 -20.978 1.00 48.09 90 CYS A C 1
ATOM 734 O O . CYS A 1 90 ? 27.104 6.085 -21.659 1.00 48.09 90 CYS A O 1
ATOM 736 N N . GLY A 1 91 ? 25.625 7.505 -20.746 1.00 51.44 91 GLY A N 1
ATOM 737 C CA . GLY A 1 91 ? 26.450 8.713 -20.804 1.00 51.44 91 GLY A CA 1
ATOM 738 C C . GLY A 1 91 ? 27.020 9.098 -22.174 1.00 51.44 91 GLY A C 1
ATOM 739 O O . GLY A 1 91 ? 28.067 8.618 -22.586 1.00 51.44 91 GLY A O 1
ATOM 740 N N . ALA A 1 92 ? 26.413 10.125 -22.772 1.00 48.78 92 ALA A N 1
ATOM 741 C CA . ALA A 1 92 ? 27.009 11.014 -23.770 1.00 48.78 92 ALA A CA 1
ATOM 742 C C . ALA A 1 92 ? 27.666 10.322 -24.986 1.00 48.78 92 ALA A C 1
ATOM 744 O O . ALA A 1 92 ? 28.872 10.075 -24.992 1.00 48.78 92 ALA A O 1
ATOM 745 N N . ASN A 1 93 ? 26.865 10.141 -26.048 1.00 48.53 93 ASN A N 1
ATOM 746 C CA . ASN A 1 93 ? 27.202 10.316 -27.482 1.00 48.53 93 ASN A CA 1
ATOM 747 C C . ASN A 1 93 ? 26.652 9.239 -28.439 1.00 48.53 93 ASN A C 1
ATOM 749 O O . ASN A 1 93 ? 26.934 9.340 -29.630 1.00 48.53 93 ASN A O 1
ATOM 753 N N . ASN A 1 94 ? 25.846 8.275 -27.987 1.00 53.09 94 ASN A N 1
ATOM 754 C CA . ASN A 1 94 ? 25.145 7.349 -28.883 1.00 53.09 94 ASN A CA 1
ATOM 755 C C . ASN A 1 94 ? 23.633 7.405 -28.632 1.00 53.09 94 ASN A C 1
ATOM 757 O O . ASN A 1 94 ? 23.205 7.282 -27.488 1.00 53.09 94 ASN A O 1
ATOM 761 N N . ASP A 1 95 ? 22.848 7.553 -29.702 1.00 60.81 95 ASP A N 1
ATOM 762 C CA . ASP A 1 95 ? 21.376 7.448 -29.734 1.00 60.81 95 ASP A CA 1
ATOM 763 C C . ASP A 1 95 ? 20.889 5.990 -29.512 1.00 60.81 95 ASP A C 1
ATOM 765 O O . ASP A 1 95 ? 19.923 5.545 -30.130 1.00 60.81 95 ASP A O 1
ATOM 769 N N . ASP A 1 96 ? 21.572 5.211 -28.668 1.00 72.38 96 ASP A N 1
ATOM 770 C CA . ASP A 1 96 ? 21.247 3.806 -28.385 1.00 72.38 96 ASP A CA 1
ATOM 771 C C . ASP A 1 96 ? 20.301 3.722 -27.179 1.00 72.38 96 ASP A C 1
ATOM 773 O O . ASP A 1 96 ? 20.660 3.237 -26.106 1.00 72.38 96 ASP A O 1
ATOM 777 N N . TYR A 1 97 ? 19.086 4.243 -27.357 1.00 78.25 97 TYR A N 1
ATOM 778 C CA . TYR A 1 97 ? 17.991 4.005 -26.421 1.00 78.25 97 TYR A CA 1
ATOM 779 C C . TYR A 1 97 ? 17.520 2.547 -26.533 1.00 78.25 97 TYR A C 1
ATOM 781 O O . TYR A 1 97 ? 17.199 2.074 -27.628 1.00 78.25 97 TYR A O 1
ATOM 789 N N . ASP A 1 98 ? 17.468 1.833 -25.409 1.00 84.69 98 ASP A N 1
ATOM 790 C CA . ASP A 1 98 ? 17.053 0.428 -25.363 1.00 84.69 98 ASP A CA 1
ATOM 791 C C . ASP A 1 98 ? 15.519 0.308 -25.257 1.00 84.69 98 ASP A C 1
ATOM 793 O O . ASP A 1 98 ? 14.945 0.214 -24.168 1.00 84.69 98 ASP A O 1
ATOM 797 N N . TYR A 1 99 ? 14.852 0.322 -26.418 1.00 85.06 99 TYR A N 1
ATOM 798 C CA . TYR A 1 99 ? 13.394 0.164 -26.525 1.00 85.06 99 TYR A CA 1
ATOM 799 C C . TYR A 1 99 ? 12.903 -1.212 -26.050 1.00 85.06 99 TYR A C 1
ATOM 801 O O . TYR A 1 99 ? 11.825 -1.300 -25.467 1.00 85.06 99 TYR A O 1
ATOM 809 N N . ASP A 1 100 ? 13.692 -2.278 -26.232 1.00 88.56 100 ASP A N 1
ATOM 810 C CA . ASP A 1 100 ? 13.323 -3.609 -25.728 1.00 88.56 100 ASP A CA 1
ATOM 811 C C . ASP A 1 100 ? 13.283 -3.591 -24.189 1.00 88.56 100 ASP A C 1
ATOM 813 O O . ASP A 1 100 ? 12.403 -4.189 -23.560 1.00 88.56 100 ASP A O 1
ATOM 817 N N . LYS A 1 101 ? 14.208 -2.854 -23.561 1.00 87.00 101 LYS A N 1
ATOM 818 C CA . LYS A 1 101 ? 14.214 -2.653 -22.111 1.00 87.00 101 LYS A CA 1
ATOM 819 C C . LYS A 1 101 ? 13.063 -1.787 -21.623 1.00 87.00 101 LYS A C 1
ATOM 821 O O . LYS A 1 101 ? 12.497 -2.089 -20.569 1.00 87.00 101 LYS A O 1
ATOM 826 N N . GLU A 1 102 ? 12.716 -0.740 -22.365 1.00 86.31 102 GLU A N 1
ATOM 827 C CA . GLU A 1 102 ? 11.544 0.084 -22.065 1.00 86.31 102 GLU A CA 1
ATOM 828 C C . GLU A 1 102 ? 10.282 -0.786 -22.053 1.00 86.31 102 GLU A C 1
ATOM 830 O O . GLU A 1 102 ? 9.558 -0.792 -21.056 1.00 86.31 102 GLU A O 1
ATOM 835 N N . ASP A 1 103 ? 10.078 -1.611 -23.083 1.00 87.31 103 ASP A N 1
ATOM 836 C CA . ASP A 1 103 ? 8.938 -2.527 -23.184 1.00 87.31 103 ASP A CA 1
ATOM 837 C C . ASP A 1 103 ? 8.876 -3.518 -22.006 1.00 87.31 103 ASP A C 1
ATOM 839 O O . ASP A 1 103 ? 7.806 -3.754 -21.434 1.00 87.31 103 ASP A O 1
ATOM 843 N N . GLU A 1 104 ? 10.017 -4.062 -21.563 1.00 90.88 104 GLU A N 1
ATOM 844 C CA . GLU A 1 104 ? 10.078 -4.903 -20.359 1.00 90.88 104 GLU A CA 1
ATOM 845 C C . GLU A 1 104 ? 9.636 -4.159 -19.089 1.00 90.88 104 GLU A C 1
ATOM 847 O O . GLU A 1 104 ? 9.019 -4.755 -18.194 1.00 90.88 104 GLU A O 1
ATOM 852 N N . ILE A 1 105 ? 10.000 -2.882 -18.957 1.00 87.88 105 ILE A N 1
ATOM 853 C CA . ILE A 1 105 ? 9.624 -2.055 -17.808 1.00 87.88 105 ILE A CA 1
ATOM 854 C C . ILE A 1 105 ? 8.138 -1.700 -17.891 1.00 87.88 105 ILE A C 1
ATOM 856 O O . ILE A 1 105 ? 7.429 -1.868 -16.897 1.00 87.88 105 ILE A O 1
ATOM 860 N N . LEU A 1 106 ? 7.640 -1.301 -19.062 1.00 87.81 106 LEU A N 1
ATOM 861 C CA . LEU A 1 106 ? 6.230 -0.989 -19.294 1.00 87.81 106 LEU A CA 1
ATOM 862 C C . LEU A 1 106 ? 5.324 -2.200 -19.026 1.00 87.81 106 LEU A C 1
ATOM 864 O O . LEU A 1 106 ? 4.294 -2.054 -18.368 1.00 87.81 106 LEU A O 1
ATOM 868 N N . ALA A 1 107 ? 5.740 -3.410 -19.408 1.00 91.06 107 ALA A N 1
ATOM 869 C CA . ALA A 1 107 ? 5.015 -4.637 -19.073 1.00 91.06 107 ALA A CA 1
ATOM 870 C C . ALA A 1 107 ? 4.928 -4.875 -17.550 1.00 91.06 107 ALA A C 1
ATOM 872 O O . ALA A 1 107 ? 3.906 -5.331 -17.032 1.00 91.06 107 ALA A O 1
ATOM 873 N N . LYS A 1 108 ? 5.980 -4.539 -16.789 1.00 92.69 108 LYS A N 1
ATOM 874 C CA . LYS A 1 108 ? 5.939 -4.598 -15.314 1.00 92.69 108 LYS A CA 1
ATOM 875 C C . LYS A 1 108 ? 5.039 -3.514 -14.734 1.00 92.69 108 LYS A C 1
ATOM 877 O O . LYS A 1 108 ? 4.321 -3.788 -13.774 1.00 92.69 108 LYS A O 1
ATOM 882 N N . VAL A 1 109 ? 5.062 -2.312 -15.311 1.00 87.69 109 VAL A N 1
ATOM 883 C CA . VAL A 1 109 ? 4.162 -1.219 -14.928 1.00 87.69 109 VAL A CA 1
ATOM 884 C C . VAL A 1 109 ? 2.711 -1.649 -15.117 1.00 87.69 109 VAL A C 1
ATOM 886 O O . VAL A 1 109 ? 1.917 -1.449 -14.207 1.00 87.69 109 VAL A O 1
ATOM 889 N N . GLU A 1 110 ? 2.360 -2.309 -16.221 1.00 87.81 110 GLU A N 1
ATOM 890 C CA . GLU A 1 110 ? 1.002 -2.815 -16.463 1.00 87.81 110 GLU A CA 1
ATOM 891 C C . GLU A 1 110 ? 0.539 -3.809 -15.377 1.00 87.81 110 GLU A C 1
ATOM 893 O O . GLU A 1 110 ? -0.571 -3.699 -14.838 1.00 87.81 110 GLU A O 1
ATOM 898 N N . ILE A 1 111 ? 1.411 -4.745 -14.989 1.00 90.44 111 ILE A N 1
ATOM 899 C CA . ILE A 1 111 ? 1.136 -5.702 -13.907 1.00 90.44 111 ILE A CA 1
ATOM 900 C C . ILE A 1 111 ? 0.923 -4.973 -12.574 1.00 90.44 111 ILE A C 1
ATOM 902 O O . ILE A 1 111 ? -0.028 -5.273 -11.845 1.00 90.44 111 ILE A O 1
ATOM 906 N N . GLU A 1 112 ? 1.789 -4.017 -12.236 1.00 88.38 112 GLU A N 1
ATOM 907 C CA . GLU A 1 112 ? 1.671 -3.259 -10.987 1.00 88.38 112 GLU A CA 1
ATOM 908 C C . GLU A 1 112 ? 0.469 -2.305 -10.997 1.00 88.38 112 GLU A C 1
ATOM 910 O O . GLU A 1 112 ? -0.178 -2.154 -9.965 1.00 88.38 112 GLU A O 1
ATOM 915 N N . MET A 1 113 ? 0.091 -1.738 -12.145 1.00 85.81 113 MET A N 1
ATOM 916 C CA . MET A 1 113 ? -1.123 -0.928 -12.301 1.00 85.81 113 MET A CA 1
ATOM 917 C C . MET A 1 113 ? -2.393 -1.756 -12.085 1.00 85.81 113 MET A C 1
ATOM 919 O O . MET A 1 113 ? -3.346 -1.279 -11.467 1.00 85.81 113 MET A O 1
ATOM 923 N N . THR A 1 114 ? -2.394 -3.020 -12.517 1.00 90.69 114 THR A N 1
ATOM 924 C CA . THR A 1 114 ? -3.497 -3.951 -12.238 1.00 90.69 114 THR A CA 1
ATOM 925 C C . THR A 1 114 ? -3.647 -4.194 -10.732 1.00 90.69 114 THR A C 1
ATOM 927 O O . THR A 1 114 ? -4.751 -4.100 -10.192 1.00 90.69 114 THR A O 1
ATOM 930 N N . LYS A 1 115 ? -2.537 -4.454 -10.026 1.00 90.50 115 LYS A N 1
ATOM 931 C CA . LYS A 1 115 ? -2.539 -4.611 -8.559 1.00 90.50 115 LYS A CA 1
ATOM 932 C C . LYS A 1 115 ? -2.941 -3.324 -7.849 1.00 90.50 115 LYS A C 1
ATOM 934 O O . LYS A 1 115 ? -3.706 -3.359 -6.892 1.00 90.50 115 LYS A O 1
ATOM 939 N N . PHE A 1 116 ? -2.451 -2.192 -8.334 1.00 88.31 116 PHE A N 1
ATOM 940 C CA . PHE A 1 116 ? -2.755 -0.884 -7.782 1.00 88.31 116 PHE A CA 1
ATOM 941 C C . PHE A 1 116 ? -4.258 -0.602 -7.824 1.00 88.31 116 PHE A C 1
ATOM 943 O O . PHE A 1 116 ? -4.833 -0.241 -6.800 1.00 88.31 116 PHE A O 1
ATOM 950 N N . HIS A 1 117 ? -4.915 -0.869 -8.956 1.00 88.12 117 HIS A N 1
ATOM 951 C CA . HIS A 1 117 ? -6.364 -0.709 -9.078 1.00 88.12 117 HIS A CA 1
ATOM 952 C C . HIS A 1 117 ? -7.155 -1.682 -8.185 1.00 88.12 117 HIS A C 1
ATOM 954 O O . HIS A 1 117 ? -8.176 -1.319 -7.593 1.00 88.12 117 HIS A O 1
ATOM 960 N N . GLN A 1 118 ? -6.666 -2.916 -8.024 1.00 93.00 118 GLN A N 1
ATOM 961 C CA . GLN A 1 118 ? -7.242 -3.850 -7.058 1.00 93.00 118 GLN A CA 1
ATOM 962 C C . GLN A 1 118 ? -7.178 -3.276 -5.632 1.00 93.00 118 GLN A C 1
ATOM 964 O O . GLN A 1 118 ? -8.194 -3.242 -4.937 1.00 93.00 118 GLN A O 1
ATOM 969 N N . TYR A 1 119 ? -6.015 -2.782 -5.202 1.00 93.12 119 TYR A N 1
ATOM 970 C CA . TYR A 1 119 ? -5.851 -2.218 -3.861 1.00 93.12 119 TYR A CA 1
ATOM 971 C C . TYR A 1 119 ? -6.605 -0.904 -3.660 1.00 93.12 119 TYR A C 1
ATOM 973 O O . TYR A 1 119 ? -7.073 -0.640 -2.558 1.00 93.12 119 TYR A O 1
ATOM 981 N N . GLU A 1 120 ? -6.775 -0.098 -4.706 1.00 89.06 120 GLU A N 1
ATOM 982 C CA . GLU A 1 120 ? -7.646 1.080 -4.686 1.00 89.06 120 GLU A CA 1
ATOM 983 C C . GLU A 1 120 ? -9.097 0.688 -4.369 1.00 89.06 120 GLU A C 1
ATOM 985 O O . GLU A 1 120 ? -9.753 1.305 -3.525 1.00 89.06 120 GLU A O 1
ATOM 990 N N . THR A 1 121 ? -9.578 -0.392 -4.985 1.00 89.62 121 THR A N 1
ATOM 991 C CA . THR A 1 121 ? -10.918 -0.928 -4.726 1.00 89.62 121 THR A CA 1
ATOM 992 C C . THR A 1 121 ? -11.038 -1.458 -3.291 1.00 89.62 121 THR A C 1
ATOM 994 O O . THR A 1 121 ? -11.990 -1.117 -2.586 1.00 89.62 121 THR A O 1
ATOM 997 N N . GLU A 1 122 ? -10.056 -2.234 -2.819 1.00 91.56 122 GLU A N 1
ATOM 998 C CA . GLU A 1 122 ? -9.994 -2.726 -1.429 1.00 91.56 122 GLU A CA 1
ATOM 999 C C . GLU A 1 122 ? -9.970 -1.572 -0.406 1.00 91.56 122 GLU A C 1
ATOM 1001 O O . GLU A 1 122 ? -10.684 -1.601 0.604 1.00 91.56 122 GLU A O 1
ATOM 1006 N N . LEU A 1 123 ? -9.198 -0.516 -0.681 1.00 91.75 123 LEU A N 1
ATOM 1007 C CA . LEU A 1 123 ? -9.121 0.677 0.159 1.00 91.75 123 LEU A CA 1
ATOM 1008 C C . LEU A 1 123 ? -10.457 1.427 0.200 1.00 91.75 123 LEU A C 1
ATOM 1010 O O . LEU A 1 123 ? -10.896 1.849 1.266 1.00 91.75 123 LEU A O 1
ATOM 1014 N N . SER A 1 124 ? -11.130 1.570 -0.941 1.00 87.44 124 SER A N 1
ATOM 1015 C CA . SER A 1 124 ? -12.441 2.224 -1.014 1.00 87.44 124 SER A CA 1
ATOM 1016 C C . SER A 1 124 ? -13.486 1.490 -0.166 1.00 87.44 124 SER A C 1
ATOM 1018 O O . SER A 1 124 ? -14.190 2.110 0.635 1.00 87.44 124 SER A O 1
ATOM 1020 N N . HIS A 1 125 ? -13.536 0.159 -0.264 1.00 88.88 125 HIS A N 1
ATOM 1021 C CA . HIS A 1 125 ? -14.446 -0.658 0.541 1.00 88.88 125 HIS A CA 1
ATOM 1022 C C . HIS A 1 125 ? -14.133 -0.588 2.040 1.00 88.88 125 HIS A C 1
ATOM 1024 O O . HIS A 1 125 ? -15.042 -0.378 2.847 1.00 88.88 125 HIS A O 1
ATOM 1030 N N . SER A 1 126 ? -12.862 -0.726 2.424 1.00 88.25 126 SER A N 1
ATOM 1031 C CA . SER A 1 126 ? -12.459 -0.645 3.835 1.00 88.25 126 SER A CA 1
ATOM 1032 C C . SER A 1 126 ? -12.690 0.751 4.424 1.00 88.25 126 SER A C 1
ATOM 1034 O O . SER A 1 126 ? -13.137 0.859 5.566 1.00 88.25 126 SER A O 1
ATOM 1036 N N . LYS A 1 127 ? -12.495 1.818 3.636 1.00 85.75 127 LYS A N 1
ATOM 1037 C CA . LYS A 1 127 ? -12.810 3.197 4.032 1.00 85.75 127 LYS A CA 1
ATOM 1038 C C . LYS A 1 127 ? -14.294 3.378 4.332 1.00 85.75 127 LYS A C 1
ATOM 1040 O O . LYS A 1 127 ? -14.636 3.888 5.393 1.00 85.75 127 LYS A O 1
ATOM 1045 N N . GLN A 1 128 ? -15.167 2.937 3.425 1.00 85.44 128 GLN A N 1
ATOM 1046 C CA . GLN A 1 128 ? -16.617 3.007 3.630 1.00 85.44 128 GLN A CA 1
ATOM 1047 C C . GLN A 1 128 ? -17.036 2.240 4.888 1.00 85.44 128 GLN A C 1
ATOM 1049 O O . GLN A 1 128 ? -17.843 2.732 5.675 1.00 85.44 128 GLN A O 1
ATOM 1054 N N . HIS A 1 129 ? -16.468 1.051 5.104 1.00 85.38 129 HIS A N 1
ATOM 1055 C CA . HIS A 1 129 ? -16.764 0.245 6.284 1.00 85.38 129 HIS A CA 1
ATOM 1056 C C . HIS A 1 129 ? -16.328 0.938 7.584 1.00 85.38 129 HIS A C 1
ATOM 1058 O O . HIS A 1 129 ? -17.116 1.029 8.527 1.00 85.38 129 HIS A O 1
ATOM 1064 N N . TRP A 1 130 ? -15.114 1.497 7.608 1.00 82.88 130 TRP A N 1
ATOM 1065 C CA . TRP A 1 130 ? -14.612 2.294 8.727 1.00 82.88 130 TRP A CA 1
ATOM 1066 C C . TRP A 1 130 ? -15.483 3.527 8.999 1.00 82.88 130 TRP A C 1
ATOM 1068 O O . TRP A 1 130 ? -15.846 3.778 10.145 1.00 82.88 130 TRP A O 1
ATOM 1078 N N . GLU A 1 131 ? -15.865 4.278 7.964 1.00 81.94 131 GLU A N 1
ATOM 1079 C CA . GLU A 1 131 ? -16.705 5.473 8.099 1.00 81.94 131 GLU A CA 1
ATOM 1080 C C . GLU A 1 131 ? -18.081 5.147 8.690 1.00 81.94 131 GLU A C 1
ATOM 1082 O O . GLU A 1 131 ? -18.528 5.851 9.594 1.00 81.94 131 GLU A O 1
ATOM 1087 N N . ILE A 1 132 ? -18.727 4.063 8.246 1.00 81.69 132 ILE A N 1
ATOM 1088 C CA . ILE A 1 132 ? -20.012 3.603 8.799 1.00 81.69 132 ILE A CA 1
ATOM 1089 C C . ILE A 1 132 ? -19.869 3.304 10.294 1.00 81.69 132 ILE A C 1
ATOM 1091 O O . ILE A 1 132 ? -20.613 3.841 11.114 1.00 81.69 132 ILE A O 1
ATOM 1095 N N . VAL A 1 133 ? -18.873 2.500 10.660 1.00 78.69 133 VAL A N 1
ATOM 1096 C CA . VAL A 1 133 ? -18.654 2.060 12.045 1.00 78.69 133 VAL A CA 1
ATOM 1097 C C . VAL A 1 133 ? -18.255 3.230 12.952 1.00 78.69 133 VAL A C 1
ATOM 1099 O O . VAL A 1 133 ? -18.651 3.287 14.119 1.00 78.69 133 VAL A O 1
ATOM 1102 N N . ASN A 1 134 ? -17.523 4.208 12.420 1.00 70.88 134 ASN A N 1
ATOM 1103 C CA . ASN A 1 134 ? -17.149 5.416 13.147 1.00 70.88 134 ASN A CA 1
ATOM 1104 C C . ASN A 1 134 ? -18.352 6.372 13.337 1.00 70.88 134 ASN A C 1
ATOM 1106 O O . ASN A 1 134 ? -18.548 6.918 14.423 1.00 70.88 134 ASN A O 1
ATOM 1110 N N . LEU A 1 135 ? -19.217 6.532 12.326 1.00 63.06 135 LEU A N 1
ATOM 1111 C CA . LEU A 1 135 ? -20.402 7.411 12.367 1.00 63.06 135 LEU A CA 1
ATOM 1112 C C . LEU A 1 135 ? -21.570 6.853 13.200 1.00 63.06 135 LEU A C 1
ATOM 1114 O O . LEU A 1 135 ? -22.294 7.619 13.848 1.00 63.06 135 LEU A O 1
ATOM 1118 N N . GLU A 1 136 ? -21.760 5.532 13.229 1.00 58.00 136 GLU A N 1
ATOM 1119 C CA . GLU A 1 136 ? -22.787 4.879 14.059 1.00 58.00 136 GLU A CA 1
ATOM 1120 C C . GLU A 1 136 ? -22.599 5.140 15.564 1.00 58.00 136 GLU A C 1
ATOM 1122 O O . GLU A 1 136 ? -23.557 5.038 16.332 1.00 58.00 136 GLU A O 1
ATOM 1127 N N . ASN A 1 137 ? -21.397 5.529 15.996 1.00 49.91 137 ASN A N 1
ATOM 1128 C CA . ASN A 1 137 ? -21.120 5.856 17.394 1.00 49.91 137 ASN A CA 1
ATOM 1129 C C . ASN A 1 137 ? -21.241 7.351 17.700 1.00 49.91 137 ASN A C 1
ATOM 1131 O O . ASN A 1 137 ? -21.783 7.686 18.746 1.00 49.91 137 ASN A O 1
ATOM 1135 N N . VAL A 1 138 ? -20.912 8.251 16.761 1.00 49.09 138 VAL A N 1
ATOM 1136 C CA . VAL A 1 138 ? -21.199 9.694 16.922 1.00 49.09 138 VAL A CA 1
ATOM 1137 C C . VAL A 1 138 ? -22.701 9.930 17.121 1.00 49.09 138 VAL A C 1
ATOM 1139 O O . VAL A 1 138 ? -23.117 10.742 17.944 1.00 49.09 138 VAL A O 1
ATOM 1142 N N . THR A 1 139 ? -23.544 9.181 16.407 1.00 47.44 139 THR A N 1
ATOM 1143 C CA . THR A 1 139 ? -25.006 9.287 16.539 1.00 47.44 139 THR A CA 1
ATOM 1144 C C . THR A 1 139 ? -25.562 8.585 17.783 1.00 47.44 139 THR A C 1
ATOM 1146 O O . THR A 1 139 ? -26.574 9.041 18.322 1.00 47.44 139 THR A O 1
ATOM 1149 N N . LYS A 1 140 ? -24.926 7.517 18.289 1.00 48.22 140 LYS A N 1
ATOM 1150 C CA . LYS A 1 140 ? -25.297 6.899 19.577 1.00 48.22 140 LYS A CA 1
ATOM 1151 C C . LYS A 1 140 ? -24.905 7.781 20.759 1.00 48.22 140 LYS A C 1
ATOM 1153 O O . LYS A 1 140 ? -25.780 8.059 21.573 1.00 48.22 140 LYS A O 1
ATOM 1158 N N . ASP A 1 141 ? -23.686 8.316 20.777 1.00 47.50 141 ASP A N 1
ATOM 1159 C CA . ASP A 1 141 ? -23.212 9.244 21.811 1.00 47.50 141 ASP A CA 1
ATOM 1160 C C . ASP A 1 141 ? -24.022 10.544 21.809 1.00 47.50 141 ASP A C 1
ATOM 1162 O O . ASP A 1 141 ? -24.379 11.053 22.867 1.00 47.50 141 ASP A O 1
ATOM 1166 N N . SER A 1 142 ? -24.417 11.052 20.635 1.00 42.59 142 SER A N 1
ATOM 1167 C CA . SER A 1 142 ? -25.284 12.234 20.548 1.00 42.59 142 SER A CA 1
ATOM 1168 C C . SER A 1 142 ? -26.702 11.960 21.067 1.00 42.59 142 SER A C 1
ATOM 1170 O O . SER A 1 142 ? -27.271 12.804 21.755 1.00 42.59 142 SER A O 1
ATOM 1172 N N . ASN A 1 143 ? -27.265 10.772 20.818 1.00 50.56 143 ASN A N 1
ATOM 1173 C CA . ASN A 1 143 ? -28.567 10.377 21.367 1.00 50.56 143 ASN A CA 1
ATOM 1174 C C . ASN A 1 143 ? -28.503 10.083 22.877 1.00 50.56 143 ASN A C 1
ATOM 1176 O O . ASN A 1 143 ? -29.477 10.321 23.593 1.00 50.56 143 ASN A O 1
ATOM 1180 N N . GLU A 1 144 ? -27.387 9.561 23.385 1.00 52.16 144 GLU A N 1
ATOM 1181 C CA . GLU A 1 144 ? -27.183 9.304 24.814 1.00 52.16 144 GLU A CA 1
ATOM 1182 C C . GLU A 1 144 ? -26.879 10.588 25.590 1.00 52.16 144 GLU A C 1
ATOM 1184 O O . GLU A 1 144 ? -27.401 10.777 26.689 1.00 52.16 144 GLU A O 1
ATOM 1189 N N . MET A 1 145 ? -26.143 11.521 24.984 1.00 47.31 145 MET A N 1
ATOM 1190 C CA . MET A 1 145 ? -25.934 12.881 25.472 1.00 47.31 145 MET A CA 1
ATOM 1191 C C . MET A 1 145 ? -27.237 13.685 25.458 1.00 47.31 145 MET A C 1
ATOM 1193 O O . MET A 1 145 ? -27.560 14.294 26.470 1.00 47.31 145 MET A O 1
ATOM 1197 N N . GLU A 1 146 ? -28.056 13.634 24.401 1.00 49.28 146 GLU A N 1
ATOM 1198 C CA . GLU A 1 146 ? -29.391 14.256 24.400 1.00 49.28 146 GLU A CA 1
ATOM 1199 C C . GLU A 1 146 ? -30.314 13.635 25.458 1.00 49.28 146 GLU A C 1
ATOM 1201 O O . GLU A 1 146 ? -30.992 14.352 26.199 1.00 49.28 146 GLU A O 1
ATOM 1206 N N . ARG A 1 147 ? -30.300 12.305 25.619 1.00 50.97 147 ARG A N 1
ATOM 1207 C CA . ARG A 1 147 ? -31.041 11.618 26.694 1.00 50.97 147 ARG A CA 1
ATOM 1208 C C . ARG A 1 147 ? -30.519 11.978 28.088 1.00 50.97 147 ARG A C 1
ATOM 1210 O O . ARG A 1 147 ? -31.314 12.049 29.027 1.00 50.97 147 ARG A O 1
ATOM 1217 N N . SER A 1 148 ? -29.220 12.229 28.230 1.00 48.44 148 SER A N 1
ATOM 1218 C CA . SER A 1 148 ? -28.579 12.646 29.482 1.00 48.44 148 SER A CA 1
ATOM 1219 C C . SER A 1 148 ? -28.820 14.122 29.786 1.00 48.44 148 SER A C 1
ATOM 1221 O O . SER A 1 148 ? -29.089 14.452 30.932 1.00 48.44 148 SER A O 1
ATOM 1223 N N . LEU A 1 149 ? -28.846 15.005 28.786 1.00 44.56 149 LEU A N 1
ATOM 1224 C CA . LEU A 1 149 ? -29.215 16.419 28.911 1.00 44.56 149 LEU A CA 1
ATOM 1225 C C . LEU A 1 149 ? -30.700 16.577 29.271 1.00 44.56 149 LEU A C 1
ATOM 1227 O O . LEU A 1 149 ? -31.041 17.364 30.155 1.00 44.56 149 LEU A O 1
ATOM 1231 N N . LEU A 1 150 ? -31.580 15.756 28.688 1.00 48.47 150 LEU A N 1
ATOM 1232 C CA . LEU A 1 150 ? -32.994 15.688 29.076 1.00 48.47 150 LEU A CA 1
ATOM 1233 C C . LEU A 1 150 ? -33.189 15.150 30.507 1.00 48.47 150 LEU A C 1
ATOM 1235 O O . LEU A 1 150 ? -34.141 15.545 31.181 1.00 48.47 150 LEU A O 1
ATOM 1239 N N . ARG A 1 151 ? -32.285 14.294 31.010 1.00 45.41 151 ARG A N 1
ATOM 1240 C CA . ARG A 1 151 ? -32.265 13.856 32.422 1.00 45.41 151 ARG A CA 1
ATOM 1241 C C . ARG A 1 151 ? -31.618 14.886 33.360 1.00 45.41 151 ARG A C 1
ATOM 1243 O O . ARG A 1 151 ? -32.097 15.064 34.480 1.00 45.41 151 ARG A O 1
ATOM 1250 N N . ASN A 1 152 ? -30.590 15.599 32.904 1.00 40.81 152 ASN A N 1
ATOM 1251 C CA . ASN A 1 152 ? -29.808 16.561 33.686 1.00 40.81 152 ASN A CA 1
ATOM 1252 C C . ASN A 1 152 ? -30.432 17.957 33.742 1.00 40.81 152 ASN A C 1
ATOM 1254 O O . ASN A 1 152 ? -30.081 18.738 34.624 1.00 40.81 152 ASN A O 1
ATOM 1258 N N . HIS A 1 153 ? -31.474 18.240 32.954 1.00 40.66 153 HIS A N 1
ATOM 1259 C CA . HIS A 1 153 ? -32.334 19.403 33.199 1.00 40.66 153 HIS A CA 1
ATOM 1260 C C . HIS A 1 153 ? -33.101 19.345 34.535 1.00 40.66 153 HIS A C 1
ATOM 1262 O O . HIS A 1 153 ? -33.846 20.268 34.866 1.00 40.66 153 HIS A O 1
ATOM 1268 N N . ARG A 1 154 ? -32.885 18.294 35.341 1.00 43.06 154 ARG A N 1
ATOM 1269 C CA . ARG A 1 154 ? -33.314 18.221 36.735 1.00 43.06 154 ARG A CA 1
ATOM 1270 C C . ARG A 1 154 ? -32.232 18.457 37.781 1.00 43.06 154 ARG A C 1
ATOM 1272 O O . ARG A 1 154 ? -32.635 18.595 38.925 1.00 43.06 154 ARG A O 1
ATOM 1279 N N . ASN A 1 155 ? -30.937 18.542 37.461 1.00 37.84 155 ASN A N 1
ATOM 1280 C CA . ASN A 1 155 ? -29.917 18.885 38.459 1.00 37.84 155 ASN A CA 1
ATOM 1281 C C . ASN A 1 155 ? -28.669 19.546 37.850 1.00 37.84 155 ASN A C 1
ATOM 1283 O O . ASN A 1 155 ? -27.916 18.957 37.087 1.00 37.84 155 ASN A O 1
ATOM 1287 N N . ASN A 1 156 ? -28.504 20.794 38.275 1.00 43.41 156 ASN A N 1
ATOM 1288 C CA . ASN A 1 156 ? -27.390 21.731 38.179 1.00 43.41 156 ASN A CA 1
ATOM 1289 C C . ASN A 1 156 ? -25.948 21.202 37.998 1.00 43.41 156 ASN A C 1
ATOM 1291 O O . ASN A 1 156 ? -25.499 20.322 38.723 1.00 43.41 156 ASN A O 1
ATOM 1295 N N . SER A 1 157 ? -25.198 22.020 37.240 1.00 54.72 157 SER A N 1
ATOM 1296 C CA . SER A 1 157 ? -23.812 22.468 37.483 1.00 54.72 157 SER A CA 1
ATOM 1297 C C . SER A 1 157 ? -22.653 21.481 37.286 1.00 54.72 157 SER A C 1
ATOM 1299 O O . SER A 1 157 ? -22.288 20.762 38.208 1.00 54.72 157 SER A O 1
ATOM 1301 N N . MET A 1 158 ? -21.928 21.648 36.177 1.00 40.84 158 MET A N 1
ATOM 1302 C CA . MET A 1 158 ? -20.467 21.485 36.046 1.00 40.84 158 MET A CA 1
ATOM 1303 C C . MET A 1 158 ? -20.023 22.174 34.744 1.00 40.84 158 MET A C 1
ATOM 1305 O O . MET A 1 158 ? -20.851 22.388 33.868 1.00 40.84 158 MET A O 1
ATOM 1309 N N . SER A 1 159 ? -18.765 22.511 34.480 1.00 47.91 159 SER A N 1
ATOM 1310 C CA . SER A 1 159 ? -17.613 23.049 35.220 1.00 47.91 159 SER A CA 1
ATOM 1311 C C . SER A 1 159 ? -16.637 23.436 34.097 1.00 47.91 159 SER A C 1
ATOM 1313 O O . SER A 1 159 ? -16.533 22.713 33.110 1.00 47.91 159 SER A O 1
ATOM 1315 N N . LYS A 1 160 ? -15.915 24.558 34.205 1.00 44.47 160 LYS A N 1
ATOM 1316 C CA . LYS A 1 160 ? -15.066 25.137 33.132 1.00 44.47 160 LYS A CA 1
ATOM 1317 C C . LYS A 1 160 ? -13.911 24.244 32.626 1.00 44.47 160 LYS A C 1
ATOM 1319 O O . LYS A 1 160 ? -13.132 24.689 31.795 1.00 44.47 160 LYS A O 1
ATOM 1324 N N . PHE A 1 161 ? -13.788 23.014 33.113 1.00 41.19 161 PHE A N 1
ATOM 1325 C CA . PHE A 1 161 ? -12.760 22.060 32.705 1.00 41.19 161 PHE A CA 1
ATOM 1326 C C . PHE A 1 161 ? -13.154 21.234 31.465 1.00 41.19 161 PHE A C 1
ATOM 1328 O O . PHE A 1 161 ? -12.282 20.762 30.747 1.00 41.19 161 PHE A O 1
ATOM 1335 N N . GLU A 1 162 ? -14.454 21.097 31.177 1.00 43.62 162 GLU A N 1
ATOM 1336 C CA . GLU A 1 162 ? -14.959 20.284 30.052 1.00 43.62 162 GLU A CA 1
ATOM 1337 C C . GLU A 1 162 ? -14.915 21.016 28.697 1.00 43.62 162 GLU A C 1
ATOM 1339 O O . GLU A 1 162 ? -15.051 20.389 27.653 1.00 43.62 162 GLU A O 1
ATOM 1344 N N . GLN A 1 163 ? -14.673 22.333 28.685 1.00 49.34 163 GLN A N 1
ATOM 1345 C CA . GLN A 1 163 ? -14.570 23.112 27.442 1.00 49.34 163 GLN A CA 1
ATOM 1346 C C . GLN A 1 163 ? -13.213 22.943 26.742 1.00 49.34 163 GLN A C 1
ATOM 1348 O O . GLN A 1 163 ? -13.142 23.043 25.522 1.00 49.34 163 GLN A O 1
ATOM 1353 N N . THR A 1 164 ? -12.150 22.625 27.482 1.00 41.88 164 THR A N 1
ATOM 1354 C CA . THR A 1 164 ? -10.781 22.602 26.946 1.00 41.88 164 THR A CA 1
ATOM 1355 C C . THR A 1 164 ? -10.429 21.323 26.185 1.00 41.88 164 THR A C 1
ATOM 1357 O O . THR A 1 164 ? -9.498 21.345 25.392 1.00 41.88 164 THR A O 1
ATOM 1360 N N . LEU A 1 165 ? -11.157 20.214 26.378 1.00 39.97 165 LEU A N 1
ATOM 1361 C CA . LEU A 1 165 ? -10.890 18.967 25.638 1.00 39.97 165 LEU A CA 1
ATOM 1362 C C . LEU A 1 165 ? -11.539 18.934 24.243 1.00 39.97 165 LEU A C 1
ATOM 1364 O O . LEU A 1 165 ? -11.182 18.095 23.421 1.00 39.97 165 LEU A O 1
ATOM 1368 N N . ILE A 1 166 ? -12.486 19.838 23.974 1.00 43.81 166 ILE A N 1
ATOM 1369 C CA . ILE A 1 166 ? -13.219 19.902 22.700 1.00 43.81 166 ILE A CA 1
ATOM 1370 C C . ILE A 1 166 ? -12.469 20.765 21.667 1.00 43.81 166 ILE A C 1
ATOM 1372 O O . ILE A 1 166 ? -12.611 20.546 20.466 1.00 43.81 166 ILE A O 1
ATOM 1376 N N . GLU A 1 167 ? -11.617 21.702 22.099 1.00 44.25 167 GLU A N 1
ATOM 1377 C CA . GLU A 1 167 ? -10.913 22.617 21.185 1.00 44.25 167 GLU A CA 1
ATOM 1378 C C . GLU A 1 167 ? -9.719 21.978 20.444 1.00 44.25 167 GLU A C 1
ATOM 1380 O O . GLU A 1 167 ? -9.421 22.399 19.325 1.00 44.25 167 GLU A O 1
ATOM 1385 N N . ASP A 1 168 ? -9.113 20.901 20.960 1.00 39.47 168 ASP A N 1
ATOM 1386 C CA . ASP A 1 168 ? -7.992 20.214 20.283 1.00 39.47 168 ASP A CA 1
ATOM 1387 C C . ASP A 1 168 ? -8.435 19.210 19.195 1.00 39.47 168 ASP A C 1
ATOM 1389 O O . ASP A 1 168 ? -7.624 18.780 18.376 1.00 39.47 168 ASP A O 1
ATOM 1393 N N . ILE A 1 169 ? -9.730 18.877 19.112 1.00 45.56 169 ILE A N 1
ATOM 1394 C CA . ILE A 1 169 ? -10.298 17.994 18.066 1.00 45.56 169 ILE A CA 1
ATOM 1395 C C . ILE A 1 169 ? -10.760 18.805 16.830 1.00 45.56 169 ILE A C 1
ATOM 1397 O O . ILE A 1 169 ? -11.169 18.249 15.808 1.00 45.56 169 ILE A O 1
ATOM 1401 N N . HIS A 1 170 ? -10.670 20.139 16.873 1.00 43.06 170 HIS A N 1
ATOM 1402 C CA . HIS A 1 170 ? -11.241 21.028 15.853 1.00 43.06 170 HIS A CA 1
ATOM 1403 C C . HIS A 1 170 ? -10.263 21.986 15.163 1.00 43.06 170 HIS A C 1
ATOM 1405 O O . HIS A 1 170 ? -10.709 22.952 14.546 1.00 43.06 170 HIS A O 1
ATOM 1411 N N . GLN A 1 171 ? -8.956 21.710 15.142 1.00 36.12 171 GLN A 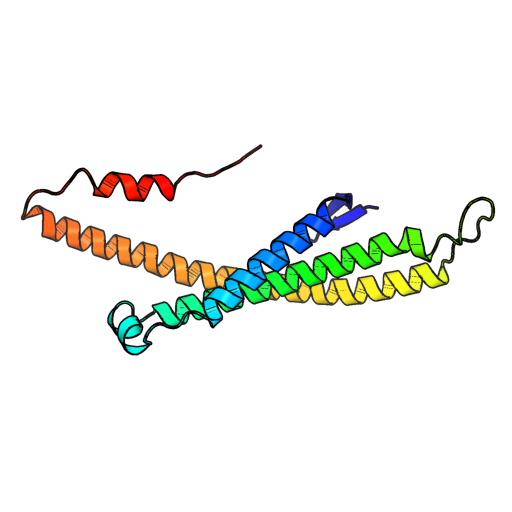N 1
ATOM 1412 C CA . GLN A 1 171 ? -8.058 22.436 14.234 1.00 36.12 171 GLN A CA 1
ATOM 1413 C C . GLN A 1 171 ? -7.857 21.693 12.902 1.00 36.12 171 GLN A C 1
ATOM 1415 O O . GLN A 1 171 ? -7.076 20.744 12.837 1.00 36.12 171 GLN A O 1
ATOM 1420 N N . PRO A 1 172 ? -8.503 22.131 11.800 1.00 38.88 172 PRO A N 1
ATOM 1421 C CA . PRO A 1 172 ? -8.083 21.750 10.464 1.00 38.88 172 PRO A CA 1
ATOM 1422 C C . PRO A 1 172 ? -6.788 22.503 10.156 1.00 38.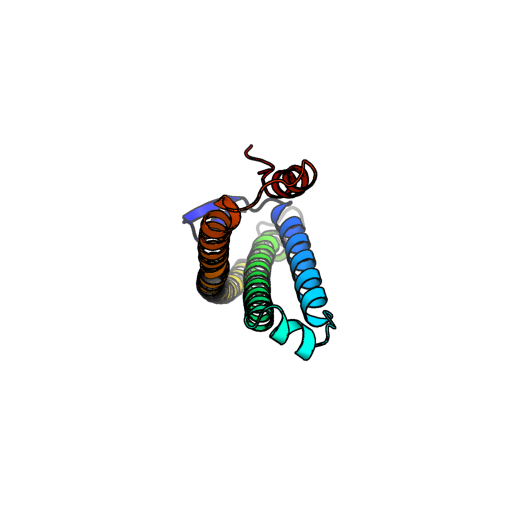88 172 PRO A C 1
ATOM 1424 O O . PRO A 1 172 ? -6.806 23.651 9.704 1.00 38.88 172 PRO A O 1
ATOM 1427 N N . HIS A 1 173 ? -5.641 21.876 10.401 1.00 38.91 173 HIS A N 1
ATOM 1428 C CA . HIS A 1 173 ? -4.415 22.385 9.814 1.00 38.91 173 HIS A CA 1
ATOM 1429 C C . HIS A 1 173 ? -4.440 22.151 8.298 1.00 38.91 173 HIS A C 1
ATOM 1431 O O . HIS A 1 173 ? -4.375 21.024 7.818 1.00 38.91 173 HIS A O 1
ATOM 1437 N N . LEU A 1 174 ? -4.476 23.291 7.598 1.00 34.28 174 LEU A N 1
ATOM 1438 C CA . LEU A 1 174 ? -3.901 23.566 6.279 1.00 34.28 174 LEU A CA 1
ATOM 1439 C C . LEU A 1 174 ? -4.765 23.228 5.051 1.00 34.28 174 LEU A C 1
ATOM 1441 O O . LEU A 1 174 ? -4.638 22.190 4.410 1.00 34.28 174 LEU A O 1
ATOM 1445 N N . ARG A 1 175 ? -5.555 24.229 4.638 1.00 34.62 175 ARG A N 1
ATOM 1446 C CA . ARG A 1 175 ? -5.634 24.620 3.223 1.00 34.62 175 ARG A CA 1
ATOM 1447 C C . ARG A 1 175 ? -4.656 25.771 2.983 1.00 34.62 175 ARG A C 1
ATOM 1449 O O . ARG A 1 175 ? -4.874 26.849 3.533 1.00 34.62 175 ARG A O 1
ATOM 1456 N N . CYS A 1 176 ? -3.616 25.492 2.204 1.00 34.81 176 CYS A N 1
ATOM 1457 C CA . CYS A 1 176 ? -3.001 26.292 1.136 1.00 34.81 176 CYS A CA 1
ATOM 1458 C C . CYS A 1 176 ? -1.666 25.638 0.785 1.00 34.81 176 CYS A C 1
ATOM 1460 O O . CYS A 1 176 ? -0.816 25.543 1.697 1.00 34.81 176 CYS A O 1
#

Sequence (176 aa):
MYLVHPNNCLTEINSFDAPNLQAHIKSLQLQVQEINNYRMDEATLREQDPGFLDKVQILKEFKESEIKYLQSYLNVLNLVNSIEEQCDACGANNDDYDYDKEDEILAKVEIEMTKFHQYETELSHSKQHWEIVNLENVTKDSNEMERSLLRNHRNNSMSKFEQTLIEDIHQPHLRC